Protein AF-A0A450VXA0-F1 (afdb_monomer_lite)

InterPro domains:
  IPR035069 Antitoxin HicB/UPF0150 [SSF143100] (1-31)

Sequence (32 aa):
MQLRAVLEPSSEGGYTVLAPALPGCISEGDTR

Secondary structure (DSSP, 8-state):
-----EEEEPTTSSEEEE-TTSTT-EEEES--

Organism: NCBI:txid2126340

pLDDT: mean 92.53, std 4.22, range [79.75, 96.62]

Structure (mmCIF, N/CA/C/O backbone):
data_AF-A0A450VXA0-F1
#
_entry.id   AF-A0A450VXA0-F1
#
loop_
_atom_site.group_PDB
_atom_site.id
_atom_site.type_symbol
_atom_site.label_atom_id
_atom_site.label_alt_id
_atom_site.label_comp_id
_atom_site.label_asym_id
_atom_site.label_entity_id
_atom_site.label_seq_id
_atom_site.pdbx_PDB_ins_code
_atom_site.Cartn_x
_atom_site.Cartn_y
_atom_site.Cartn_z
_atom_site.occupancy
_atom_site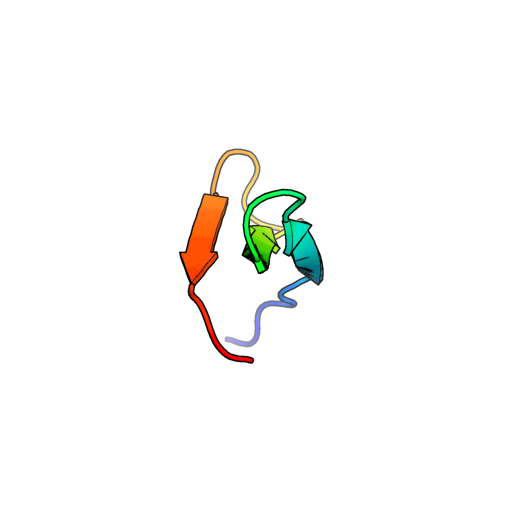.B_iso_or_equiv
_atom_site.auth_seq_id
_atom_site.auth_comp_id
_atom_site.auth_asym_id
_atom_site.auth_atom_id
_atom_site.pdbx_PDB_model_num
ATOM 1 N N . MET A 1 1 ? -10.591 -14.571 7.287 1.00 79.75 1 MET A N 1
ATOM 2 C CA . MET A 1 1 ? -11.047 -13.166 7.180 1.00 79.75 1 MET A CA 1
ATOM 3 C C . MET A 1 1 ? -10.589 -12.618 5.835 1.00 79.75 1 MET A C 1
ATOM 5 O O . MET A 1 1 ? -9.538 -13.048 5.381 1.00 79.75 1 MET A O 1
ATOM 9 N N . GLN A 1 2 ? -11.353 -11.728 5.196 1.00 84.31 2 GLN A N 1
ATOM 10 C CA . GLN A 1 2 ? -10.955 -11.041 3.958 1.00 84.31 2 GLN A CA 1
ATOM 11 C C . GLN A 1 2 ? -11.017 -9.529 4.194 1.00 84.31 2 GLN A C 1
ATOM 13 O O . GLN A 1 2 ? -12.039 -9.033 4.665 1.00 84.31 2 GLN A O 1
ATOM 18 N N . LEU A 1 3 ? -9.936 -8.813 3.881 1.00 89.94 3 LEU A N 1
ATOM 19 C CA . LEU A 1 3 ? -9.870 -7.352 3.929 1.00 89.94 3 LEU A CA 1
ATOM 20 C C . LEU A 1 3 ? -9.690 -6.798 2.516 1.00 89.94 3 LEU A C 1
ATOM 22 O O . LEU A 1 3 ? -8.965 -7.369 1.704 1.00 89.94 3 LEU A O 1
ATOM 26 N N . ARG A 1 4 ? -10.353 -5.675 2.232 1.00 93.56 4 ARG A N 1
ATOM 27 C CA . ARG A 1 4 ? -10.190 -4.946 0.973 1.00 93.56 4 ARG A CA 1
ATOM 28 C C . ARG A 1 4 ? -8.971 -4.032 1.076 1.00 93.56 4 ARG A C 1
ATOM 30 O O . ARG A 1 4 ? -8.913 -3.206 1.982 1.00 93.56 4 ARG A O 1
ATOM 37 N N . ALA A 1 5 ? -8.062 -4.167 0.119 1.00 93.88 5 ALA A N 1
ATOM 38 C CA . ALA A 1 5 ? -6.956 -3.247 -0.104 1.00 93.88 5 ALA A CA 1
ATOM 39 C C . ALA A 1 5 ? -7.302 -2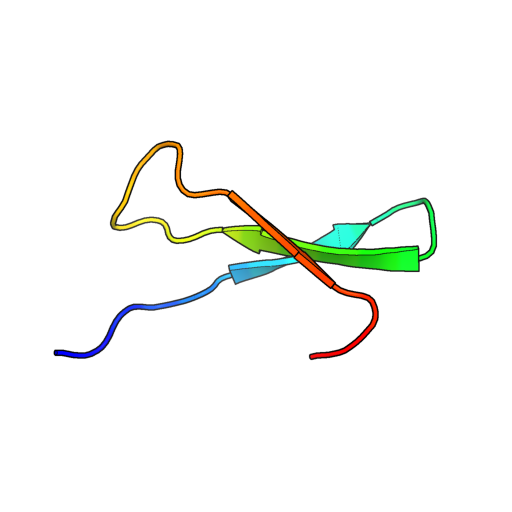.286 -1.250 1.00 93.88 5 ALA A C 1
ATOM 41 O O . ALA A 1 5 ? -7.885 -2.700 -2.257 1.00 93.88 5 ALA A O 1
ATOM 42 N N . VAL A 1 6 ? -6.963 -1.011 -1.084 1.00 95.25 6 VAL A N 1
ATOM 43 C CA . VAL A 1 6 ? -7.031 0.027 -2.117 1.00 95.25 6 VAL A CA 1
ATOM 44 C C . VAL A 1 6 ? -5.597 0.376 -2.487 1.00 95.25 6 VAL A C 1
ATOM 46 O O . VAL A 1 6 ? -4.824 0.712 -1.598 1.00 95.25 6 VAL A O 1
ATOM 49 N N . LEU A 1 7 ? -5.243 0.253 -3.768 1.00 96.12 7 LEU A N 1
ATOM 50 C CA . LEU A 1 7 ? -3.928 0.646 -4.272 1.00 96.12 7 LEU A CA 1
ATOM 51 C C . LEU A 1 7 ? -4.042 2.015 -4.940 1.00 96.12 7 LEU A C 1
ATOM 53 O O . LEU A 1 7 ? -4.721 2.149 -5.960 1.00 96.12 7 LEU A O 1
ATOM 57 N N . GLU A 1 8 ? -3.377 3.008 -4.372 1.00 95.12 8 GLU A N 1
ATOM 58 C CA . GLU A 1 8 ? -3.245 4.347 -4.931 1.00 95.12 8 GLU A CA 1
ATOM 59 C C . GLU A 1 8 ? -1.867 4.475 -5.589 1.00 95.12 8 GLU A C 1
ATOM 61 O O . GLU A 1 8 ? -0.863 4.218 -4.930 1.00 95.12 8 GLU A O 1
ATOM 66 N N . PRO A 1 9 ? -1.771 4.828 -6.880 1.00 95.12 9 PRO A N 1
ATOM 67 C CA . PRO A 1 9 ? -0.480 5.044 -7.523 1.00 95.12 9 PRO A CA 1
ATOM 68 C C . PRO A 1 9 ? 0.285 6.185 -6.843 1.00 95.12 9 PRO A C 1
ATOM 70 O O . PRO A 1 9 ? -0.275 7.263 -6.638 1.00 95.12 9 PRO A O 1
ATOM 73 N N . SER A 1 10 ? 1.565 5.968 -6.541 1.00 92.25 10 SER A N 1
ATOM 74 C CA . SER A 1 10 ? 2.440 7.012 -5.996 1.00 92.25 10 SER A CA 1
ATOM 75 C C . SER A 1 10 ? 3.063 7.847 -7.116 1.00 92.25 10 SER A C 1
ATOM 77 O O . SER A 1 10 ? 3.367 7.346 -8.202 1.00 92.25 10 SER A O 1
ATOM 79 N N . SER A 1 11 ? 3.297 9.133 -6.846 1.00 89.88 11 SER A N 1
ATOM 80 C CA . SER A 1 11 ? 3.990 10.045 -7.763 1.00 89.88 11 SER A CA 1
ATOM 81 C C . SER A 1 11 ? 5.457 9.677 -8.000 1.00 89.88 11 SER A C 1
ATOM 83 O O . SER A 1 11 ? 6.010 10.053 -9.030 1.00 89.88 11 SER A O 1
ATOM 85 N N . GLU A 1 12 ? 6.083 8.947 -7.074 1.00 88.44 12 GLU A N 1
ATOM 86 C CA . GLU A 1 12 ? 7.466 8.457 -7.206 1.00 88.44 12 GLU A CA 1
ATOM 87 C C . GLU A 1 12 ? 7.549 7.101 -7.935 1.00 88.44 12 GLU A C 1
ATOM 89 O O . GLU A 1 12 ? 8.640 6.604 -8.208 1.00 88.44 12 GLU A O 1
ATOM 94 N N . GLY A 1 13 ? 6.399 6.535 -8.320 1.00 89.75 13 GLY A N 1
ATOM 95 C CA . GLY A 1 13 ? 6.279 5.175 -8.840 1.00 89.75 13 GLY A CA 1
ATOM 96 C C . GLY A 1 13 ? 5.841 4.186 -7.757 1.00 89.75 13 GLY A C 1
ATOM 97 O O . GLY A 1 13 ? 5.986 4.438 -6.565 1.00 89.75 13 GLY A O 1
ATOM 98 N N . GLY A 1 14 ? 5.245 3.068 -8.177 1.00 95.06 14 GLY A N 1
ATOM 99 C CA . GLY A 1 14 ? 4.654 2.088 -7.261 1.00 95.06 14 GLY A CA 1
ATOM 100 C C . GLY A 1 14 ? 3.261 2.479 -6.758 1.00 95.06 14 GLY A C 1
ATOM 101 O O . GLY A 1 14 ? 2.531 3.234 -7.408 1.00 95.06 14 GLY A O 1
ATOM 102 N N . TYR A 1 15 ? 2.881 1.927 -5.606 1.00 96.62 15 TYR A N 1
ATOM 103 C CA . TYR A 1 15 ? 1.557 2.050 -5.006 1.00 96.62 15 TYR A CA 1
ATOM 104 C C . TYR A 1 15 ? 1.637 2.256 -3.495 1.00 96.62 15 TYR A C 1
ATOM 106 O O . TYR A 1 15 ? 2.345 1.538 -2.789 1.00 96.62 15 TYR A O 1
ATOM 114 N N . THR A 1 16 ? 0.807 3.160 -2.993 1.00 95.50 16 THR A N 1
ATOM 115 C CA . THR A 1 16 ? 0.413 3.221 -1.590 1.00 95.50 16 THR A CA 1
ATOM 116 C C . THR A 1 16 ? -0.820 2.342 -1.398 1.00 95.50 16 THR A C 1
ATOM 118 O O . THR A 1 16 ? -1.827 2.476 -2.093 1.00 95.50 16 THR A O 1
ATOM 121 N N . VAL A 1 17 ? -0.749 1.407 -0.461 1.00 96.00 17 VAL A N 1
ATOM 122 C CA . VAL A 1 17 ? -1.821 0.473 -0.129 1.00 96.00 17 VAL A CA 1
ATOM 123 C C . VAL A 1 17 ? -2.515 0.923 1.146 1.00 96.00 17 VAL A C 1
ATOM 125 O O . VAL A 1 17 ? -1.895 1.073 2.199 1.00 96.00 17 VAL A O 1
ATOM 128 N N . LEU A 1 18 ? -3.832 1.071 1.059 1.00 95.38 18 LEU A N 1
ATOM 129 C CA . LEU A 1 18 ? -4.699 1.447 2.166 1.00 95.38 18 LEU A CA 1
ATOM 130 C C . LEU A 1 18 ? -5.683 0.321 2.475 1.00 95.38 18 LEU A C 1
ATOM 132 O O . LEU A 1 18 ? -6.282 -0.268 1.571 1.00 95.38 18 LEU A O 1
ATOM 136 N N . ALA A 1 19 ? -5.903 0.057 3.762 1.00 95.50 19 ALA A N 1
ATOM 137 C CA . ALA A 1 19 ? -6.941 -0.854 4.232 1.00 95.50 19 ALA A CA 1
ATOM 138 C C . ALA A 1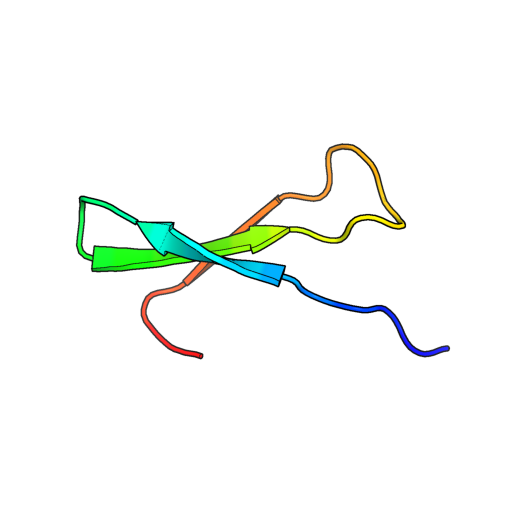 19 ? -8.069 -0.052 4.910 1.00 95.50 19 ALA A C 1
ATOM 140 O O . ALA A 1 19 ? -7.951 0.278 6.088 1.00 95.50 19 ALA A O 1
ATOM 141 N N . PRO A 1 20 ? -9.201 0.238 4.233 1.00 93.06 20 PRO A N 1
ATOM 142 C CA . PRO A 1 20 ? -10.250 1.108 4.784 1.00 93.06 20 PRO A CA 1
ATOM 143 C C . PRO A 1 20 ? -10.869 0.602 6.093 1.00 93.06 20 PRO A C 1
ATOM 145 O O . PRO A 1 20 ? -11.364 1.388 6.894 1.00 93.06 20 PRO A O 1
ATOM 148 N N . ALA A 1 21 ? -10.845 -0.715 6.316 1.00 94.38 21 ALA A N 1
ATOM 149 C CA . ALA A 1 21 ? -11.342 -1.326 7.548 1.00 94.38 21 ALA A CA 1
ATOM 150 C C . ALA A 1 21 ? -10.366 -1.197 8.735 1.00 94.38 21 ALA A C 1
ATOM 152 O O . ALA A 1 21 ? -10.742 -1.520 9.858 1.00 94.38 21 ALA A O 1
ATOM 153 N N . LEU A 1 22 ? -9.132 -0.738 8.501 1.00 93.94 22 LEU A N 1
ATOM 154 C CA . LEU A 1 22 ? -8.093 -0.527 9.508 1.00 93.94 22 LEU A CA 1
ATOM 155 C C . LEU A 1 22 ? -7.523 0.893 9.354 1.00 93.94 22 LEU A C 1
ATOM 157 O O . LEU A 1 22 ? -6.483 1.076 8.718 1.00 93.94 22 LEU A O 1
ATOM 161 N N . PRO A 1 23 ? -8.198 1.915 9.910 1.00 89.50 23 PRO A N 1
ATOM 162 C CA . PRO A 1 23 ? -7.739 3.297 9.820 1.00 89.50 23 PRO A CA 1
ATOM 163 C C . PRO A 1 23 ? -6.304 3.436 10.341 1.00 89.50 23 PRO A C 1
ATOM 165 O O . PRO A 1 23 ? -5.993 2.985 11.442 1.00 89.50 23 PRO A O 1
ATOM 168 N N . GLY A 1 24 ? -5.430 4.044 9.539 1.00 92.31 24 GLY A N 1
ATOM 169 C CA . GLY A 1 24 ? -4.004 4.188 9.851 1.00 92.31 24 GLY A CA 1
ATOM 170 C C . GLY A 1 24 ? -3.122 3.012 9.416 1.00 92.31 24 GLY A C 1
ATOM 171 O O . GLY A 1 24 ? -1.904 3.110 9.525 1.00 92.31 24 GLY A O 1
ATOM 172 N N . CYS A 1 25 ? -3.694 1.925 8.884 1.00 94.31 25 CYS A N 1
ATOM 173 C CA . CYS A 1 25 ? -2.923 0.875 8.227 1.00 94.31 25 CYS A CA 1
ATOM 174 C C . CYS A 1 25 ? -2.586 1.303 6.795 1.00 94.31 25 CYS A C 1
ATOM 176 O O . CYS A 1 25 ? -3.455 1.338 5.918 1.00 94.31 25 CYS A O 1
ATOM 178 N N . ILE A 1 26 ? -1.316 1.646 6.598 1.00 94.81 26 ILE A N 1
ATOM 179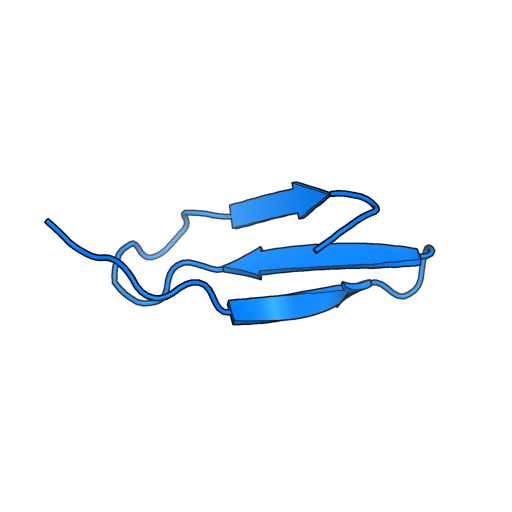 C CA . ILE A 1 26 ? -0.747 2.128 5.343 1.00 94.81 26 ILE A CA 1
ATOM 180 C C . ILE A 1 26 ? 0.451 1.237 5.018 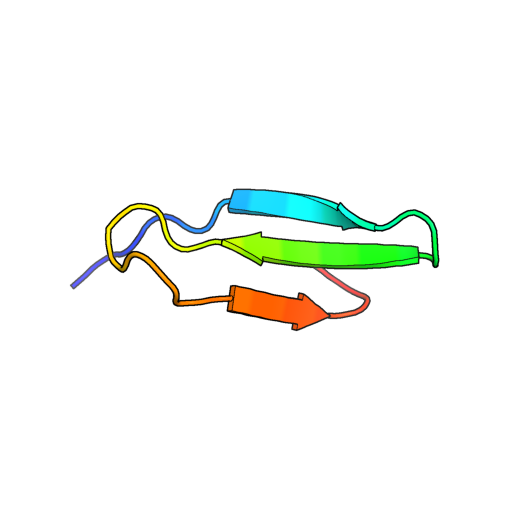1.00 94.81 26 ILE A C 1
ATOM 182 O O . ILE A 1 26 ? 1.222 0.874 5.909 1.00 94.81 26 ILE A O 1
ATOM 186 N N . SER A 1 27 ? 0.591 0.863 3.754 1.00 94.38 27 SER A N 1
ATOM 187 C CA . SER A 1 27 ? 1.738 0.119 3.239 1.00 94.38 27 SER A CA 1
ATOM 188 C C . SER A 1 27 ? 2.129 0.669 1.869 1.00 94.38 27 SER A C 1
ATOM 190 O O . SER A 1 27 ? 1.364 1.417 1.267 1.00 94.38 27 SER A O 1
ATOM 192 N N . GLU A 1 28 ? 3.313 0.328 1.379 1.00 96.44 28 GLU A N 1
ATOM 193 C CA . GLU A 1 28 ? 3.839 0.799 0.098 1.00 96.44 28 GLU A CA 1
ATOM 194 C C . GLU A 1 28 ? 4.523 -0.355 -0.630 1.00 96.44 28 GLU A C 1
ATOM 196 O O . GLU A 1 28 ? 5.052 -1.276 0.001 1.00 96.44 28 GLU A O 1
ATOM 201 N N . GLY A 1 29 ? 4.504 -0.316 -1.959 1.00 94.50 29 GLY A N 1
ATOM 202 C CA . GLY A 1 29 ? 5.203 -1.296 -2.776 1.00 94.50 29 GLY A CA 1
ATOM 203 C C . GLY A 1 29 ? 5.246 -0.921 -4.249 1.00 94.50 29 GLY A C 1
ATOM 204 O O . GLY A 1 29 ? 4.358 -0.257 -4.772 1.00 94.50 29 GLY A O 1
ATOM 205 N N . ASP A 1 30 ? 6.272 -1.401 -4.941 1.00 95.31 30 ASP A N 1
ATOM 206 C CA . ASP A 1 30 ? 6.513 -1.051 -6.347 1.00 95.31 30 ASP A CA 1
ATOM 207 C C . ASP A 1 30 ? 5.584 -1.795 -7.323 1.00 95.31 30 ASP A C 1
ATOM 209 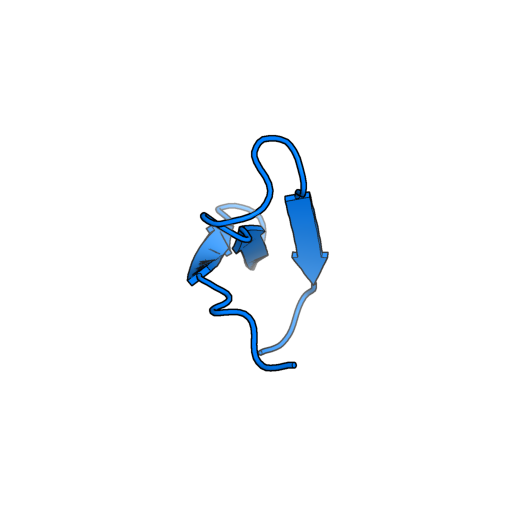O O . ASP A 1 30 ? 5.454 -1.429 -8.492 1.00 95.31 30 ASP A O 1
ATOM 213 N N . THR A 1 31 ? 4.938 -2.866 -6.853 1.00 89.94 31 THR A N 1
ATOM 214 C CA . THR A 1 31 ? 4.129 -3.792 -7.660 1.00 89.94 31 THR A CA 1
ATOM 215 C C . THR A 1 31 ? 2.772 -4.063 -7.005 1.00 89.94 31 THR A C 1
ATOM 217 O O . THR A 1 31 ? 2.558 -3.708 -5.846 1.00 89.94 31 THR A O 1
ATOM 220 N N . ARG A 1 32 ? 1.840 -4.640 -7.773 1.00 80.62 32 ARG A N 1
ATOM 221 C CA . ARG A 1 32 ? 0.445 -4.869 -7.370 1.00 80.62 32 ARG A CA 1
ATOM 222 C C . ARG A 1 32 ? 0.223 -6.245 -6.750 1.00 80.62 32 ARG A C 1
ATOM 224 O O . ARG A 1 32 ? 0.783 -7.221 -7.293 1.00 80.62 32 ARG A O 1
#

Foldseek 3Di:
DDFDWDWDADPVAFTWIDTPVDPPDIDTDRYD

Radius of gyration: 9.72 Å; chains: 1; bounding box: 19×23×19 Å